Protein AF-A0A3S4U4H9-F1 (afdb_monomer)

Mean predicted aligned error: 2.43 Å

Foldseek 3Di:
DQDPLNVVVVVDQFEAAAPD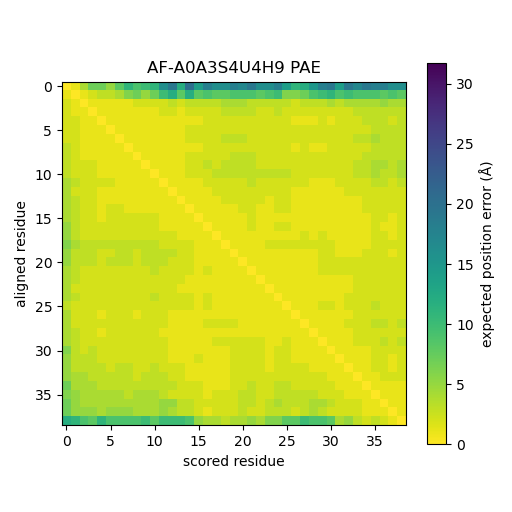PVVCVVSVGPYYDYDPVRD

Organism: NCBI:txid758

Solvent-accessible surface area (backbone atoms only — not comparable to full-atom value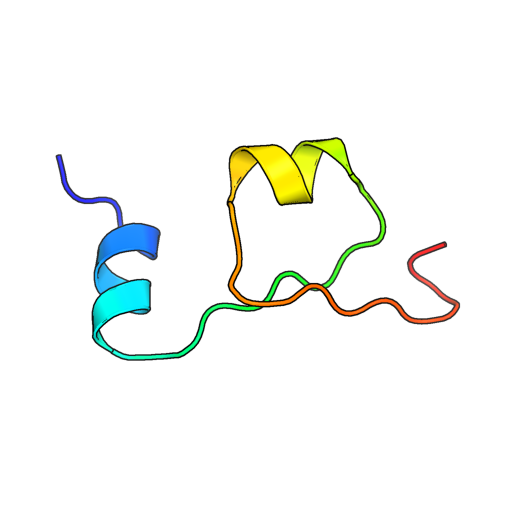s): 2566 Å² total; per-residue (Å²): 132,87,47,73,67,60,56,46,55,78,77,45,91,50,64,38,86,49,60,55,66,67,57,46,66,74,66,61,47,82,49,70,44,74,53,86,87,48,106

Structure (mmCIF, N/CA/C/O backbone):
data_AF-A0A3S4U4H9-F1
#
_entry.id   AF-A0A3S4U4H9-F1
#
loop_
_atom_site.group_PDB
_atom_site.id
_atom_site.type_symbol
_atom_site.label_atom_id
_atom_site.label_alt_id
_atom_site.label_comp_id
_atom_site.label_asym_id
_atom_site.label_entity_id
_atom_site.label_seq_id
_atom_site.pdbx_PDB_ins_code
_atom_site.Cartn_x
_atom_site.Cartn_y
_atom_site.Cartn_z
_atom_site.occupancy
_atom_site.B_iso_or_equiv
_atom_site.auth_seq_id
_atom_site.auth_comp_id
_atom_site.auth_asym_id
_atom_site.auth_atom_id
_atom_site.pdbx_PDB_model_num
ATOM 1 N N . MET A 1 1 ? -5.710 2.934 20.110 1.00 70.00 1 MET A N 1
ATOM 2 C CA . MET A 1 1 ? -6.607 3.959 19.535 1.00 70.00 1 MET A CA 1
ATOM 3 C C . MET A 1 1 ? -6.748 3.657 18.060 1.00 70.00 1 MET A C 1
ATOM 5 O O . MET A 1 1 ? -5.731 3.383 17.439 1.00 70.00 1 MET A O 1
ATOM 9 N N . THR A 1 2 ? -7.967 3.669 17.530 1.00 89.25 2 THR A N 1
ATOM 10 C CA . THR A 1 2 ? -8.224 3.470 16.097 1.00 89.25 2 THR A CA 1
ATOM 11 C C . THR A 1 2 ? -7.751 4.697 15.327 1.00 89.25 2 THR A C 1
ATOM 13 O O . THR A 1 2 ? -8.143 5.817 15.662 1.00 89.25 2 THR A O 1
ATOM 16 N N . THR A 1 3 ? -6.886 4.512 14.333 1.00 96.94 3 THR A N 1
ATOM 17 C CA . THR A 1 3 ? -6.462 5.607 13.454 1.00 96.94 3 THR A CA 1
ATOM 18 C C . THR A 1 3 ? -7.507 5.861 12.367 1.00 96.94 3 THR A C 1
ATOM 20 O O . THR A 1 3 ? -8.369 5.027 12.099 1.00 96.94 3 THR A O 1
ATOM 23 N N . GLN A 1 4 ? -7.420 7.008 11.689 1.00 97.69 4 GLN A N 1
ATOM 24 C CA . GLN A 1 4 ? -8.277 7.277 10.527 1.00 97.69 4 GLN A CA 1
ATOM 25 C C . GLN A 1 4 ? -8.091 6.224 9.421 1.00 97.69 4 GLN A C 1
ATOM 27 O O . GLN A 1 4 ? -9.063 5.835 8.780 1.00 97.69 4 GLN A O 1
ATOM 32 N N . LEU A 1 5 ? -6.864 5.718 9.241 1.00 97.31 5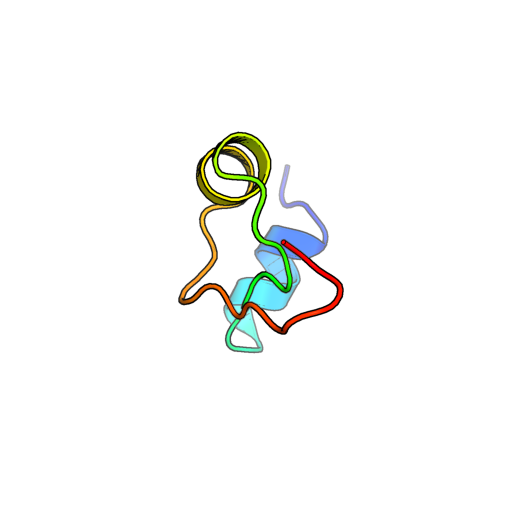 LEU A N 1
ATOM 33 C CA . LEU A 1 5 ? -6.571 4.655 8.281 1.00 97.31 5 LEU A CA 1
ATOM 34 C C . LEU A 1 5 ? -7.255 3.338 8.670 1.00 97.31 5 LEU A C 1
ATOM 36 O O . LEU A 1 5 ? -7.828 2.676 7.809 1.00 97.31 5 LEU A O 1
ATOM 40 N N . ASP A 1 6 ? -7.253 2.987 9.958 1.00 96.69 6 ASP A N 1
ATOM 41 C CA . ASP A 1 6 ? -7.938 1.786 10.454 1.00 96.69 6 ASP A CA 1
ATOM 42 C C . ASP A 1 6 ? -9.455 1.877 10.239 1.00 96.69 6 ASP A C 1
ATO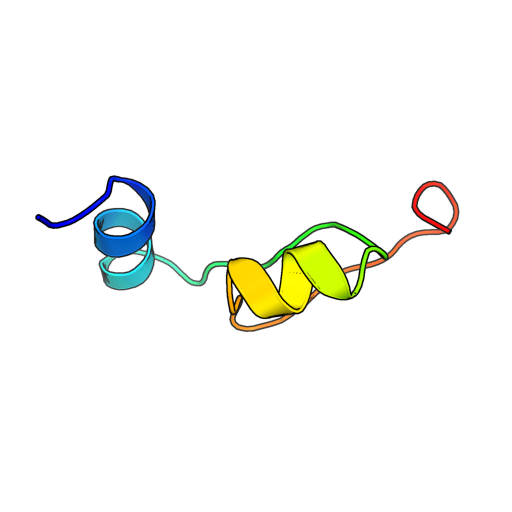M 44 O O . ASP A 1 6 ? -10.080 0.911 9.805 1.00 96.69 6 ASP A O 1
ATOM 48 N N . SER A 1 7 ? -10.048 3.055 10.463 1.00 97.81 7 SER A N 1
ATOM 49 C CA . SER A 1 7 ? -11.462 3.296 10.156 1.00 97.81 7 SER A CA 1
ATOM 50 C C . SER A 1 7 ? -11.753 3.161 8.658 1.00 97.81 7 SER A C 1
ATOM 52 O O . SER A 1 7 ? -12.729 2.510 8.287 1.00 97.81 7 SER A O 1
ATOM 54 N N . LEU A 1 8 ? -10.898 3.706 7.783 1.00 97.75 8 LEU A N 1
ATOM 55 C CA . LEU A 1 8 ? -11.063 3.594 6.328 1.00 97.75 8 LEU A CA 1
ATOM 56 C C . LEU A 1 8 ? -11.034 2.142 5.838 1.00 97.75 8 LEU A C 1
ATOM 58 O O . LEU A 1 8 ? -11.836 1.781 4.979 1.0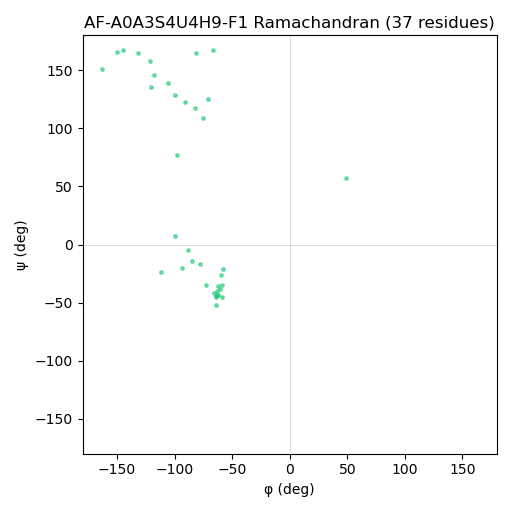0 97.75 8 LEU A O 1
ATOM 62 N N . ARG A 1 9 ? -10.180 1.292 6.421 1.00 97.00 9 ARG A N 1
ATOM 63 C CA . ARG A 1 9 ? -10.104 -0.142 6.082 1.00 97.00 9 ARG A CA 1
ATOM 64 C C . ARG A 1 9 ? -11.410 -0.898 6.312 1.00 97.00 9 ARG A C 1
ATOM 66 O O . ARG A 1 9 ? -11.646 -1.901 5.652 1.00 97.00 9 ARG A O 1
ATOM 73 N N . SER A 1 10 ? -12.257 -0.432 7.233 1.00 97.12 10 SER A N 1
ATOM 74 C CA . SER A 1 10 ? -13.577 -1.033 7.476 1.00 97.12 10 SER A CA 1
ATOM 75 C C . SER A 1 10 ? -14.633 -0.655 6.432 1.00 97.12 10 SER A C 1
ATOM 77 O O . SER A 1 10 ? -15.666 -1.313 6.345 1.00 97.12 10 SER A O 1
ATOM 79 N N . MET A 1 11 ? -14.389 0.403 5.653 1.00 98.25 11 MET A N 1
ATOM 80 C CA . MET A 1 11 ? -15.351 0.967 4.702 1.00 98.25 11 MET A CA 1
ATOM 81 C C . MET A 1 11 ? -14.932 0.760 3.247 1.00 98.25 11 MET A C 1
ATOM 83 O O . MET A 1 11 ? -15.780 0.794 2.360 1.00 98.25 11 MET A O 1
ATOM 87 N N . THR A 1 12 ? -13.635 0.580 2.985 1.00 98.19 12 THR A N 1
ATOM 88 C CA . THR A 1 12 ? -13.101 0.474 1.627 1.00 98.19 12 THR A CA 1
ATOM 89 C C . THR A 1 12 ? -11.858 -0.408 1.558 1.00 98.19 12 THR A C 1
ATOM 91 O O . THR A 1 12 ? -11.208 -0.684 2.568 1.00 98.19 12 THR A O 1
ATOM 94 N N . VAL A 1 13 ? -11.487 -0.800 0.338 1.00 98.06 13 VAL A N 1
ATOM 95 C CA . VAL A 1 13 ? -10.224 -1.494 0.071 1.00 98.06 13 VAL A CA 1
ATOM 96 C C . VAL A 1 13 ? -9.095 -0.473 -0.031 1.00 98.06 13 VAL A C 1
ATOM 98 O O . VAL A 1 13 ? -9.090 0.386 -0.910 1.00 98.06 13 VAL A O 1
ATOM 101 N N . VAL A 1 14 ? -8.129 -0.565 0.880 1.00 97.94 14 VAL A N 1
ATOM 102 C CA . VAL A 1 14 ? -6.966 0.328 0.919 1.00 97.94 14 VAL A CA 1
ATOM 103 C C . VAL A 1 14 ? -5.825 -0.266 0.095 1.00 97.94 14 VAL A C 1
ATOM 105 O O . VAL A 1 14 ? -5.344 -1.355 0.404 1.00 97.94 14 VAL A O 1
ATOM 108 N N . VAL A 1 15 ? -5.357 0.485 -0.899 1.00 98.19 15 VAL A N 1
ATOM 109 C CA . VAL A 1 15 ? -4.216 0.166 -1.775 1.00 98.19 15 VAL A CA 1
ATOM 110 C C . VAL A 1 15 ? -3.137 1.239 -1.585 1.00 98.19 15 VAL A C 1
ATOM 112 O O . VAL A 1 15 ? -3.474 2.396 -1.329 1.00 98.19 15 VAL A O 1
ATOM 115 N N . ALA A 1 16 ? -1.854 0.877 -1.671 1.00 98.31 16 ALA A N 1
ATOM 116 C CA . ALA A 1 16 ? -0.753 1.847 -1.624 1.00 98.31 16 ALA A CA 1
ATOM 117 C C . ALA A 1 16 ? -0.225 2.164 -3.028 1.00 98.31 16 ALA A C 1
ATOM 119 O O . ALA A 1 16 ? 0.128 1.250 -3.764 1.00 98.31 16 ALA A O 1
ATOM 120 N N . ASP A 1 17 ? -0.117 3.446 -3.374 1.00 98.12 17 ASP A N 1
ATOM 121 C CA . ASP A 1 17 ? 0.414 3.899 -4.667 1.00 98.12 17 ASP A CA 1
ATOM 122 C C . ASP A 1 17 ? 1.889 4.299 -4.532 1.00 98.12 17 ASP A C 1
ATOM 124 O O . ASP A 1 17 ? 2.231 5.469 -4.353 1.00 98.12 17 ASP A O 1
ATOM 128 N N . THR A 1 18 ? 2.775 3.304 -4.475 1.00 98.06 18 THR A N 1
ATOM 129 C CA . THR A 1 18 ? 4.212 3.517 -4.258 1.00 98.06 18 THR A CA 1
ATOM 130 C C . THR A 1 18 ? 5.046 2.294 -4.640 1.00 98.06 18 THR A C 1
ATOM 132 O O . THR A 1 18 ? 4.595 1.158 -4.506 1.00 98.06 18 THR A O 1
ATOM 135 N N . GLY A 1 19 ? 6.295 2.533 -5.060 1.00 96.38 19 GLY A N 1
ATOM 136 C CA . GLY A 1 19 ? 7.344 1.513 -5.159 1.00 96.38 19 GLY A CA 1
ATOM 137 C C . GLY A 1 19 ? 8.169 1.321 -3.874 1.00 96.38 19 GLY A C 1
ATOM 138 O O . GLY A 1 19 ? 9.016 0.430 -3.829 1.00 96.38 19 GLY A O 1
ATOM 139 N N . ASP A 1 20 ? 7.951 2.127 -2.825 1.00 97.81 20 ASP A N 1
ATOM 140 C CA . ASP A 1 20 ? 8.708 2.043 -1.569 1.00 97.81 20 ASP A CA 1
ATOM 141 C C . ASP A 1 20 ? 8.263 0.842 -0.716 1.00 97.81 20 ASP A C 1
ATOM 143 O O . ASP A 1 20 ? 7.189 0.820 -0.104 1.00 97.81 20 ASP A O 1
ATOM 147 N N . ILE A 1 21 ? 9.140 -0.158 -0.638 1.00 96.75 21 ILE A N 1
ATOM 148 C CA . ILE A 1 21 ? 8.920 -1.406 0.096 1.00 96.75 21 ILE A CA 1
ATOM 149 C C . ILE A 1 21 ? 8.726 -1.164 1.602 1.00 96.75 21 ILE A C 1
ATOM 151 O O . ILE A 1 21 ? 7.928 -1.860 2.236 1.00 96.75 21 ILE A O 1
ATOM 155 N N . GLU A 1 22 ? 9.417 -0.191 2.197 1.00 98.06 22 GLU A N 1
ATOM 156 C CA . GLU A 1 22 ? 9.303 0.080 3.633 1.00 98.06 22 GLU A CA 1
ATOM 157 C C . G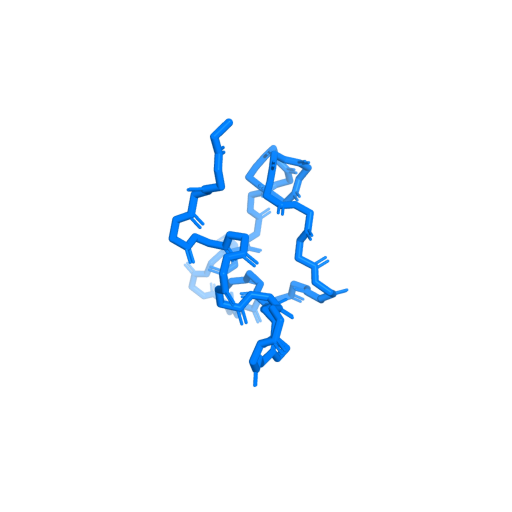LU A 1 22 ? 7.963 0.743 3.964 1.00 98.06 22 GLU A C 1
ATOM 159 O O . GLU A 1 22 ? 7.333 0.415 4.976 1.00 98.06 22 GLU A O 1
ATOM 164 N N . ALA A 1 23 ? 7.456 1.593 3.068 1.00 97.31 23 ALA A N 1
ATOM 165 C CA . ALA A 1 23 ? 6.105 2.133 3.176 1.00 97.31 23 ALA A CA 1
ATOM 166 C C . ALA A 1 23 ? 5.045 1.023 3.067 1.00 97.31 23 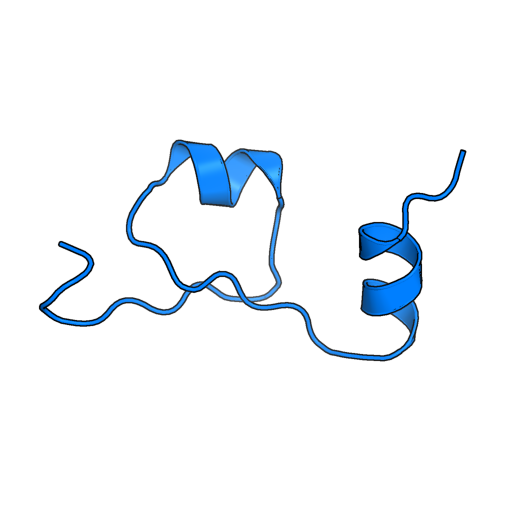ALA A C 1
ATOM 168 O O . ALA A 1 23 ? 4.138 0.960 3.903 1.00 97.31 23 ALA A O 1
ATOM 169 N N . ILE A 1 24 ? 5.182 0.104 2.103 1.00 97.88 24 ILE A N 1
ATOM 170 C CA . ILE A 1 24 ? 4.254 -1.029 1.938 1.00 97.88 24 ILE A CA 1
ATOM 171 C C . ILE A 1 24 ? 4.212 -1.884 3.212 1.00 97.88 24 ILE A C 1
ATOM 173 O O . ILE A 1 24 ? 3.127 -2.188 3.711 1.00 97.88 24 ILE A O 1
ATOM 177 N N . LYS A 1 25 ? 5.369 -2.208 3.804 1.00 98.06 25 LYS A N 1
ATOM 178 C CA . LYS A 1 25 ? 5.443 -2.962 5.070 1.00 98.06 25 LYS A CA 1
ATOM 179 C C . LYS A 1 25 ? 4.801 -2.220 6.238 1.00 98.06 25 LYS A C 1
ATOM 181 O O . LYS A 1 25 ? 4.094 -2.831 7.036 1.00 98.06 25 LYS A O 1
ATOM 186 N N . LYS A 1 26 ? 5.051 -0.913 6.356 1.00 97.62 26 LYS A N 1
ATOM 187 C CA . LYS A 1 26 ? 4.518 -0.089 7.447 1.00 97.62 26 LYS A CA 1
ATOM 188 C C . LYS A 1 26 ? 2.996 -0.011 7.401 1.00 97.62 26 LYS A C 1
ATOM 190 O O . LYS A 1 26 ? 2.353 -0.100 8.444 1.00 97.62 26 LYS A O 1
ATOM 195 N N . TYR A 1 27 ? 2.435 0.190 6.211 1.00 97.31 27 TYR A N 1
ATOM 196 C CA . TYR A 1 27 ? 1.008 0.449 6.059 1.00 97.31 27 TYR A CA 1
ATOM 197 C C . TYR A 1 27 ? 0.183 -0.803 5.786 1.00 97.31 27 TYR A C 1
ATOM 199 O O . TYR A 1 27 ? -1.010 -0.753 6.058 1.00 97.31 27 TYR A O 1
ATOM 207 N N . GLN A 1 28 ? 0.777 -1.905 5.315 1.00 97.75 28 GLN A N 1
ATOM 208 C 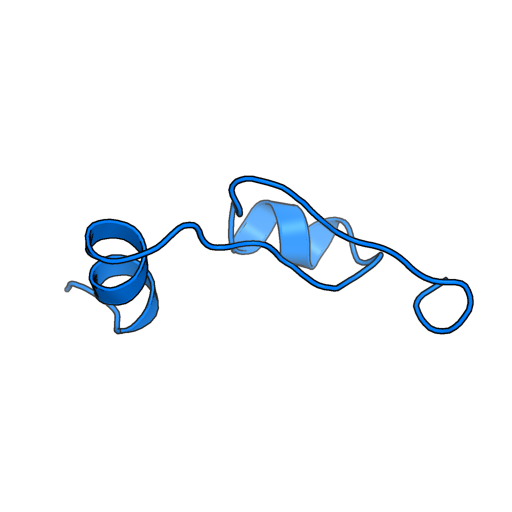CA . GLN A 1 28 ? 0.105 -3.186 5.033 1.00 97.75 28 GLN A CA 1
ATOM 209 C C . GLN A 1 28 ? -1.178 -3.012 4.193 1.00 97.75 28 GLN A C 1
ATOM 211 O O . GLN A 1 28 ? -2.287 -3.302 4.657 1.00 97.75 28 GLN A O 1
ATOM 216 N N . PRO A 1 29 ? -1.096 -2.410 2.995 1.00 98.25 29 PRO A N 1
ATOM 217 C CA . PRO A 1 29 ? -2.254 -2.280 2.112 1.00 98.25 29 PRO A CA 1
ATOM 218 C C . PRO A 1 29 ? -2.719 -3.660 1.610 1.00 98.25 29 PRO A C 1
ATOM 220 O O . PRO A 1 29 ? -2.005 -4.648 1.761 1.00 98.25 29 PRO A O 1
ATOM 223 N N . GLN A 1 30 ? -3.912 -3.723 1.016 1.00 98.19 30 GLN A N 1
ATOM 224 C CA . GLN A 1 30 ? -4.395 -4.931 0.341 1.00 98.19 30 GLN A CA 1
ATOM 225 C C . GLN A 1 30 ? -3.510 -5.263 -0.865 1.00 98.19 30 GLN A C 1
ATOM 227 O O . GLN A 1 30 ? -3.002 -6.373 -0.961 1.00 98.19 30 GLN A O 1
ATOM 232 N N . ASP A 1 31 ? -3.304 -4.266 -1.726 1.00 98.19 31 ASP A N 1
ATOM 233 C CA . ASP A 1 31 ? -2.429 -4.326 -2.892 1.00 98.19 31 ASP A CA 1
ATOM 234 C C . ASP A 1 31 ? -1.532 -3.080 -2.922 1.00 98.19 31 ASP A C 1
ATOM 236 O O . ASP A 1 31 ? -1.800 -2.078 -2.247 1.00 98.19 31 ASP A O 1
ATOM 240 N N . ALA A 1 32 ? -0.474 -3.122 -3.727 1.00 97.94 32 ALA A N 1
ATOM 241 C CA . ALA A 1 32 ? 0.326 -1.951 -4.058 1.00 97.94 32 ALA A CA 1
ATOM 242 C C . ALA A 1 32 ? 0.315 -1.732 -5.572 1.00 97.94 32 ALA A C 1
ATOM 244 O O . ALA A 1 32 ? 0.463 -2.682 -6.342 1.00 97.94 32 ALA A O 1
ATOM 245 N N . THR A 1 33 ? 0.141 -0.484 -5.995 1.00 97.50 33 THR A N 1
ATOM 246 C CA . THR A 1 33 ? 0.239 -0.078 -7.395 1.00 97.50 33 THR A CA 1
ATOM 247 C C . THR A 1 33 ? 1.540 0.668 -7.622 1.00 97.50 33 THR A C 1
ATOM 249 O O . THR A 1 33 ? 1.960 1.492 -6.811 1.00 97.50 33 THR A O 1
ATOM 252 N N . THR A 1 34 ? 2.179 0.372 -8.749 1.00 97.12 34 THR A N 1
ATOM 253 C CA . THR A 1 34 ? 3.321 1.128 -9.252 1.00 97.12 34 THR A CA 1
ATOM 254 C C . THR A 1 34 ? 2.991 1.667 -10.635 1.00 97.12 34 THR A C 1
ATOM 256 O O . THR A 1 34 ? 2.116 1.165 -11.345 1.00 97.12 34 THR A O 1
ATOM 259 N N . ASN A 1 35 ? 3.701 2.714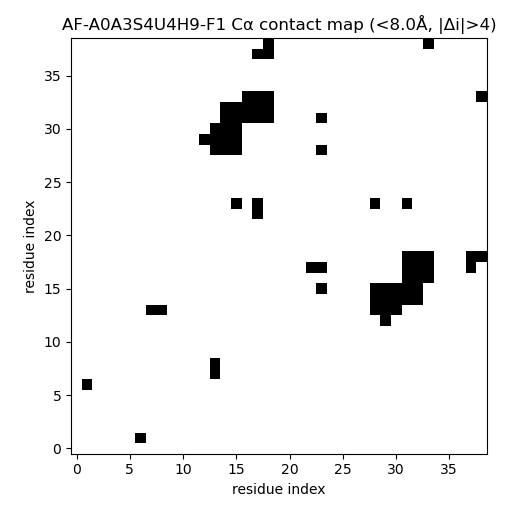 -11.028 1.00 97.38 35 ASN A N 1
ATOM 260 C CA . ASN A 1 35 ? 3.686 3.247 -12.380 1.00 97.38 35 ASN A CA 1
ATOM 261 C C . ASN A 1 35 ? 5.103 3.760 -12.712 1.00 97.38 35 ASN A C 1
ATOM 263 O O . ASN A 1 35 ? 5.918 3.884 -11.795 1.00 97.38 35 ASN A O 1
ATOM 267 N N . PRO A 1 36 ? 5.427 4.077 -13.981 1.00 97.44 36 PRO A N 1
ATOM 268 C CA . PRO A 1 36 ? 6.785 4.475 -14.363 1.00 97.44 36 PRO A CA 1
ATOM 269 C C . PRO A 1 36 ? 7.359 5.694 -13.625 1.00 97.44 36 PRO A C 1
ATOM 271 O O . PRO A 1 36 ? 8.570 5.852 -13.612 1.00 97.44 36 PRO A O 1
ATOM 274 N N . SER A 1 37 ? 6.524 6.558 -13.034 1.00 96.94 37 SER A N 1
ATOM 275 C CA . SER A 1 37 ? 6.992 7.718 -12.257 1.00 96.94 37 SER A CA 1
ATOM 276 C C . SER A 1 37 ? 7.325 7.397 -10.796 1.00 96.94 37 SER A C 1
ATOM 278 O O . SER A 1 37 ? 7.948 8.212 -10.123 1.00 96.94 37 SER A O 1
ATOM 280 N N . LEU A 1 38 ? 6.894 6.230 -10.305 1.00 92.81 38 LEU A N 1
ATOM 281 C CA . LEU A 1 38 ? 7.070 5.768 -8.924 1.00 92.81 38 LEU A CA 1
ATOM 282 C C . LEU A 1 38 ? 8.242 4.779 -8.763 1.00 92.81 38 LEU A C 1
ATOM 284 O O . LEU A 1 38 ? 8.377 4.183 -7.693 1.00 92.81 38 LEU A O 1
ATOM 288 N N . ILE A 1 39 ? 9.040 4.582 -9.820 1.00 81.31 39 ILE A N 1
ATOM 289 C CA . ILE A 1 39 ? 10.231 3.717 -9.871 1.00 81.31 39 ILE A CA 1
ATOM 290 C C . ILE A 1 39 ? 11.478 4.583 -10.035 1.00 81.31 39 ILE A C 1
ATOM 292 O O . ILE A 1 39 ? 11.433 5.516 -10.866 1.00 81.31 39 ILE A O 1
#

Nearest PDB structures (foldseek):
  3m16-assembly1_A-2  TM=9.747E-01  e=4.347E-03  Oleispira antarctica
  4rz6-assembly1_B  TM=9.929E-01  e=9.404E-03  Escherichia coli K-12
  1i2q-assembly1_B  TM=9.865E-01  e=2.035E-02  Escherichia coli
  1i2r-assembly1_B  TM=9.860E-01  e=2.035E-02  Escherichia coli
  3igx-assembly2_B  TM=9.416E-01  e=2.511E-02  Francisella tularensis subsp. tularensis SCHU S4

InterPro domains:
  IPR001585 Transaldolase/Fructose-6-phosphate aldolase [PF00923] (14-39)
  IPR013785 Aldolase-type TIM barrel [G3DSA:3.20.20.70] (1-39)
  IPR018225 Transaldolase, active site [PS01054] (31-39)

Secondary structure (DSSP, 8-state):
---HHHHHHTTS---EE-S-HHHHHHH--S-EE--TT--

Sequence (39 aa):
MTTQLDSLRSMTVVVADTGDIEAIKKYQPQDATTNPSLI

pLDDT: mean 96.17, std 5.19, range [70.0, 98.31]

Radius of gyration: 11.17 Å; Cα contacts (8 Å, |Δi|>4): 35; chains: 1; bounding box: 26×13×34 Å